Protein AF-A0A946JVB8-F1 (afdb_monomer_lite)

Radius of gyration: 14.45 Å; chains: 1; bounding box: 32×25×38 Å

Foldseek 3Di:
DPDDPWAAPDDPDWDDDPQQQDDPAGGDWAWDDKDWDDADPVGHRDQQTKMWTWTQGRVHDIDIDIDGNVVVVCNRPPD

Sequence (79 aa):
PANIITRSKYNILEPRQDYELTGQVPNVVFPSGIIVEDYNDDGFAKMDSNVKIYYGAADTCVGMAESTISELIGMAKND

Structure (mmCIF, N/CA/C/O backbone):
data_AF-A0A946JVB8-F1
#
_entry.id   AF-A0A946JVB8-F1
#
loop_
_atom_site.group_PDB
_atom_site.id
_atom_site.type_symbol
_atom_site.label_atom_id
_atom_site.label_alt_id
_atom_site.label_comp_id
_atom_site.label_asym_id
_atom_site.label_entity_id
_atom_site.label_seq_id
_atom_site.pdbx_PDB_ins_code
_atom_site.Cartn_x
_atom_site.Cartn_y
_atom_site.Cartn_z
_atom_site.occupancy
_atom_site.B_iso_or_equiv
_atom_site.auth_seq_id
_atom_site.auth_comp_id
_atom_site.auth_asym_id
_atom_site.auth_atom_id
_atom_site.pdbx_PDB_model_num
ATOM 1 N N . PRO A 1 1 ? -2.571 -9.539 -17.790 1.00 78.44 1 PRO A N 1
ATOM 2 C CA . PRO A 1 1 ? -1.681 -10.058 -16.721 1.00 78.44 1 PRO A CA 1
ATOM 3 C C . PRO A 1 1 ? -2.365 -11.135 -15.847 1.00 78.44 1 PRO A C 1
ATOM 5 O O . PRO A 1 1 ? -2.790 -10.846 -14.737 1.00 78.44 1 PRO A O 1
ATOM 8 N N . ALA A 1 2 ? -2.492 -12.370 -16.359 1.00 96.00 2 ALA A N 1
ATOM 9 C CA . ALA A 1 2 ? -3.114 -13.497 -15.635 1.00 96.00 2 ALA A CA 1
ATOM 10 C C . ALA A 1 2 ? -2.104 -14.540 -15.112 1.00 96.00 2 ALA A C 1
ATOM 12 O O . ALA A 1 2 ? -2.435 -15.335 -14.239 1.00 96.00 2 ALA A O 1
ATOM 13 N N . ASN A 1 3 ? -0.875 -14.537 -15.638 1.00 96.56 3 ASN A N 1
ATOM 14 C CA . ASN A 1 3 ? 0.203 -15.390 -15.149 1.00 96.56 3 ASN A CA 1
ATOM 15 C C . ASN A 1 3 ? 0.922 -14.694 -13.983 1.00 96.56 3 ASN A C 1
ATOM 17 O O . ASN A 1 3 ? 1.528 -13.640 -14.183 1.00 96.56 3 ASN A O 1
ATOM 21 N N . ILE A 1 4 ? 0.835 -15.264 -12.781 1.00 95.19 4 ILE A N 1
ATOM 22 C CA . ILE A 1 4 ? 1.451 -14.714 -11.567 1.00 95.19 4 ILE A CA 1
ATOM 23 C C . ILE A 1 4 ? 2.877 -15.257 -11.455 1.00 95.19 4 ILE A C 1
ATOM 25 O O . ILE A 1 4 ? 3.071 -16.459 -11.309 1.00 95.19 4 ILE A O 1
ATOM 29 N N . ILE A 1 5 ? 3.873 -14.368 -11.499 1.00 96.19 5 ILE A N 1
ATOM 30 C CA . ILE A 1 5 ? 5.290 -14.736 -11.334 1.00 96.19 5 ILE A CA 1
ATOM 31 C C . ILE A 1 5 ? 5.625 -14.943 -9.852 1.00 96.19 5 ILE A C 1
ATOM 33 O O . ILE A 1 5 ? 6.372 -15.851 -9.504 1.00 96.19 5 ILE A O 1
ATOM 37 N N . THR A 1 6 ? 5.097 -14.081 -8.980 1.00 96.06 6 THR A N 1
ATOM 38 C CA . THR A 1 6 ? 5.392 -14.085 -7.546 1.00 96.06 6 THR A CA 1
ATOM 39 C C . THR A 1 6 ? 4.299 -13.359 -6.751 1.00 96.06 6 THR A C 1
ATOM 41 O O . THR A 1 6 ? 3.531 -12.583 -7.328 1.00 96.06 6 THR A O 1
ATOM 44 N N . ARG A 1 7 ? 4.206 -13.630 -5.445 1.00 94.62 7 ARG A N 1
ATOM 45 C CA . ARG A 1 7 ? 3.243 -13.045 -4.500 1.00 94.62 7 ARG A CA 1
ATOM 46 C C . ARG A 1 7 ? 3.795 -13.218 -3.082 1.00 94.62 7 ARG A C 1
ATOM 48 O O . ARG A 1 7 ? 4.042 -14.357 -2.698 1.00 94.62 7 ARG A O 1
ATOM 55 N N . SER A 1 8 ? 3.897 -12.132 -2.307 1.00 95.12 8 SER A N 1
ATOM 56 C CA . SER A 1 8 ? 4.330 -12.225 -0.902 1.00 95.12 8 SER A CA 1
ATOM 57 C C . SER A 1 8 ? 3.370 -13.105 -0.097 1.00 95.12 8 SER A C 1
ATOM 59 O O . SER A 1 8 ? 2.146 -13.076 -0.295 1.00 95.12 8 SER A O 1
ATOM 61 N N . LYS A 1 9 ? 3.940 -13.884 0.823 1.00 94.12 9 LYS A N 1
ATOM 62 C CA . LYS A 1 9 ? 3.197 -14.678 1.802 1.00 94.12 9 LYS A CA 1
ATOM 63 C C . LYS A 1 9 ? 2.509 -13.804 2.856 1.00 94.12 9 LYS A C 1
ATOM 65 O O . LYS A 1 9 ? 1.465 -14.206 3.374 1.00 94.12 9 LYS A O 1
ATOM 70 N N . TYR A 1 10 ? 3.079 -12.642 3.170 1.00 94.38 10 TYR A N 1
ATOM 71 C CA . TYR A 1 10 ? 2.621 -11.760 4.238 1.00 94.38 10 TYR A CA 1
ATOM 72 C C . TYR A 1 10 ? 2.066 -10.442 3.684 1.00 94.38 10 TYR A C 1
ATOM 74 O O . TYR A 1 10 ? 2.215 -10.093 2.514 1.00 94.38 10 TYR A O 1
ATOM 82 N N . ASN A 1 11 ? 1.355 -9.718 4.536 1.00 94.50 11 ASN A N 1
ATOM 83 C CA . ASN A 1 11 ? 0.880 -8.371 4.263 1.00 94.50 11 ASN A CA 1
ATOM 84 C C . ASN A 1 11 ? 2.025 -7.354 4.380 1.00 94.50 11 ASN A C 1
ATOM 86 O O . ASN A 1 11 ? 2.836 -7.426 5.296 1.00 94.50 11 ASN A O 1
ATOM 90 N N . ILE A 1 12 ? 2.035 -6.363 3.483 1.00 93.94 12 ILE A N 1
ATOM 91 C CA . ILE A 1 12 ? 2.971 -5.225 3.552 1.00 93.94 12 ILE A CA 1
ATOM 92 C C . ILE A 1 12 ? 2.492 -4.129 4.518 1.00 93.94 12 ILE A C 1
ATOM 94 O O . ILE A 1 12 ? 3.286 -3.320 4.985 1.00 93.94 12 ILE A O 1
ATOM 98 N N . LEU A 1 13 ? 1.186 -4.102 4.812 1.00 95.88 13 LEU A N 1
ATOM 99 C CA . LEU A 1 13 ? 0.542 -3.175 5.741 1.00 95.88 13 LEU A CA 1
ATOM 100 C C . LEU A 1 13 ? -0.635 -3.881 6.431 1.00 95.88 13 LEU A C 1
ATOM 102 O O . LEU A 1 13 ? -1.354 -4.658 5.804 1.00 95.88 13 LEU A O 1
ATOM 106 N N . GLU A 1 14 ? -0.823 -3.621 7.721 1.00 97.69 14 GLU A N 1
ATOM 107 C CA . GLU A 1 14 ? -1.981 -4.035 8.526 1.00 97.69 14 GLU A CA 1
ATOM 108 C C . GLU A 1 14 ? -2.331 -2.939 9.535 1.00 97.69 14 GLU A C 1
ATOM 110 O O . GLU A 1 14 ? -1.445 -2.159 9.890 1.00 97.69 14 GLU A O 1
ATOM 115 N N . PRO A 1 15 ? -3.581 -2.897 10.030 1.00 98.50 15 PRO A N 1
ATOM 116 C CA . PRO A 1 15 ? -3.989 -1.946 11.054 1.00 98.50 15 PRO A CA 1
ATOM 117 C C . PRO A 1 15 ? -3.161 -2.109 12.333 1.00 98.50 15 PRO A C 1
ATOM 119 O O . PRO A 1 15 ? -3.123 -3.187 12.929 1.00 98.50 15 PRO A O 1
ATOM 122 N N . ARG A 1 16 ? -2.510 -1.032 12.767 1.00 98.25 16 ARG A N 1
ATOM 123 C CA . ARG A 1 16 ? -1.724 -0.966 14.009 1.00 98.25 16 ARG A CA 1
ATOM 124 C C . ARG A 1 16 ? -1.918 0.342 14.764 1.00 98.25 16 ARG A C 1
ATOM 126 O O . ARG A 1 16 ? -1.803 0.348 15.984 1.00 98.25 16 ARG A O 1
ATOM 133 N N . GLN A 1 17 ? -2.163 1.439 14.057 1.00 98.38 17 GLN A N 1
ATOM 134 C CA . GLN A 1 17 ? -2.348 2.758 14.655 1.00 98.38 17 GLN A CA 1
ATOM 135 C C . GLN A 1 17 ? -3.804 2.975 15.074 1.00 98.38 17 GLN A C 1
ATOM 137 O O . GLN A 1 17 ? -4.720 2.416 14.473 1.00 98.38 17 GLN A O 1
ATOM 142 N N . ASP A 1 18 ? -4.039 3.846 16.058 1.00 98.56 18 ASP A N 1
ATOM 143 C CA . ASP A 1 18 ? -5.389 4.116 16.580 1.00 98.56 18 ASP A CA 1
ATOM 144 C C . ASP A 1 18 ? -6.385 4.517 15.482 1.00 98.56 18 ASP A C 1
ATOM 146 O O . ASP A 1 18 ? -7.530 4.069 15.489 1.00 98.56 18 ASP A O 1
ATOM 150 N N . TYR A 1 19 ? -5.931 5.303 14.500 1.00 98.31 19 TYR A N 1
ATOM 151 C CA . TYR A 1 19 ? -6.742 5.753 13.365 1.00 98.31 19 TYR A CA 1
ATOM 152 C C . TYR A 1 19 ? -7.032 4.654 12.321 1.00 98.31 19 TYR A C 1
ATOM 154 O O . TYR A 1 19 ? -7.838 4.863 11.422 1.00 98.31 19 TYR A O 1
ATOM 162 N N . GLU A 1 20 ? -6.388 3.490 12.425 1.00 98.81 20 GLU A N 1
ATOM 163 C CA . GLU A 1 20 ? -6.629 2.295 11.597 1.00 98.81 20 GLU A CA 1
ATOM 164 C C . GLU A 1 20 ? -7.462 1.255 12.357 1.00 98.81 20 GLU A C 1
ATOM 166 O O . GLU A 1 20 ? -8.245 0.505 11.768 1.00 98.81 20 GLU A O 1
ATOM 171 N N . LEU A 1 21 ? -7.288 1.208 13.680 1.00 98.81 21 LEU A N 1
ATOM 172 C CA . LEU A 1 21 ? -7.983 0.296 14.582 1.00 98.81 21 LEU A CA 1
ATOM 173 C C . LEU A 1 21 ? -9.380 0.804 14.953 1.00 98.81 21 LEU A C 1
ATOM 175 O O . LEU A 1 21 ? -10.263 -0.010 15.204 1.00 98.81 21 LEU A O 1
ATOM 179 N N . THR A 1 22 ? -9.607 2.121 14.955 1.00 98.69 22 THR A N 1
ATOM 180 C CA . THR A 1 22 ? -10.873 2.740 15.373 1.00 98.69 22 THR A CA 1
ATOM 181 C C . THR A 1 22 ? -11.387 3.733 14.334 1.00 98.69 22 THR A C 1
ATOM 183 O O . THR A 1 22 ? -10.653 4.603 13.876 1.00 98.69 22 THR A O 1
ATOM 186 N N . GLY A 1 23 ? -12.676 3.636 14.000 1.00 98.25 23 GLY A N 1
ATOM 187 C CA . GLY A 1 23 ? -13.336 4.496 13.019 1.00 98.25 23 GLY A CA 1
ATOM 188 C C . GLY A 1 23 ? -14.728 3.987 12.643 1.00 98.25 23 GLY A C 1
ATOM 189 O O . GLY A 1 23 ? -15.304 3.172 13.365 1.00 98.25 23 GLY A O 1
ATOM 190 N N . GLN A 1 24 ? -15.261 4.448 11.507 1.00 98.69 24 GLN A N 1
ATOM 191 C CA . GLN A 1 24 ? -16.522 3.969 10.933 1.00 98.69 24 GLN A CA 1
ATOM 192 C C . GLN A 1 24 ? -16.503 2.450 10.709 1.00 98.69 24 GLN A C 1
ATOM 194 O O . GLN A 1 24 ? -17.495 1.779 10.992 1.00 98.69 24 GLN A O 1
ATOM 199 N N . VAL A 1 25 ? -15.369 1.908 10.250 1.00 98.69 25 VAL A N 1
ATOM 200 C CA . VAL A 1 25 ? -15.129 0.464 10.146 1.00 98.69 25 VAL A CA 1
ATOM 201 C C . VAL A 1 25 ? -13.786 0.135 10.813 1.00 98.69 25 VAL A C 1
ATOM 203 O O . VAL A 1 25 ? -12.743 0.395 10.223 1.00 98.69 25 VAL A O 1
ATOM 206 N N . PRO A 1 26 ? -13.778 -0.408 12.045 1.00 98.56 26 PRO A N 1
ATOM 207 C CA . PRO A 1 26 ? -12.555 -0.760 12.775 1.00 98.56 26 PRO A CA 1
ATOM 208 C C . PRO A 1 26 ? -11.657 -1.766 12.044 1.00 98.56 26 PRO A C 1
ATOM 210 O O . PRO A 1 26 ? -12.153 -2.659 11.357 1.00 98.56 26 PRO A O 1
ATOM 213 N N . ASN A 1 27 ? -10.347 -1.696 12.301 1.00 98.56 27 ASN A N 1
ATOM 214 C CA . ASN A 1 27 ? -9.325 -2.616 11.782 1.00 98.56 27 ASN A CA 1
ATOM 215 C C . ASN A 1 27 ? -9.240 -2.647 10.247 1.00 98.56 27 ASN A C 1
ATOM 217 O O . ASN A 1 27 ? -9.185 -3.721 9.642 1.00 98.56 27 ASN A O 1
ATOM 221 N N . VAL A 1 28 ? -9.203 -1.474 9.612 1.00 98.62 28 VAL A N 1
ATOM 222 C CA . VAL A 1 28 ? -9.093 -1.362 8.151 1.00 98.62 28 VAL A CA 1
ATOM 223 C C . VAL A 1 28 ? -7.871 -0.545 7.759 1.00 98.62 28 VAL A C 1
ATOM 225 O O . VAL A 1 28 ? -7.697 0.589 8.203 1.00 98.62 28 VAL A O 1
ATOM 228 N N . VAL A 1 29 ? -7.082 -1.120 6.850 1.00 98.62 29 VAL A N 1
ATOM 229 C CA . VAL A 1 29 ? -6.184 -0.400 5.944 1.00 98.62 29 VAL A CA 1
ATOM 230 C C . VAL A 1 29 ? -6.528 -0.834 4.520 1.00 98.62 29 VAL A C 1
ATOM 232 O O . VAL A 1 29 ? -6.538 -2.027 4.216 1.00 98.62 29 VAL A O 1
ATOM 235 N N . PHE A 1 30 ? -6.868 0.114 3.649 1.00 98.50 30 PHE A N 1
ATOM 236 C CA . PHE A 1 30 ? -7.302 -0.180 2.281 1.00 98.50 30 PHE A CA 1
ATOM 237 C C . PHE A 1 30 ? -6.526 0.673 1.267 1.00 98.50 30 PHE A C 1
ATOM 239 O O . PHE A 1 30 ? -6.807 1.868 1.155 1.00 98.50 30 PHE A O 1
ATOM 246 N N . PRO A 1 31 ? -5.547 0.117 0.529 1.00 97.75 31 PRO A N 1
ATOM 247 C CA . PRO A 1 31 ? -4.746 0.892 -0.417 1.00 97.75 31 PRO A CA 1
ATOM 248 C C . PRO A 1 31 ? -5.611 1.415 -1.572 1.00 97.75 31 PRO A C 1
ATOM 250 O O . PRO A 1 31 ? -6.357 0.657 -2.190 1.00 97.75 31 PRO A O 1
ATOM 253 N N . SER A 1 32 ? -5.501 2.710 -1.870 1.00 97.00 32 SER A N 1
ATOM 254 C CA . SER A 1 32 ? -6.350 3.409 -2.847 1.00 97.00 32 SER A CA 1
ATOM 255 C C . SER A 1 32 ? -5.568 4.144 -3.937 1.00 97.00 32 SER A C 1
ATOM 257 O O . SER A 1 32 ? -6.120 4.415 -5.003 1.00 97.00 32 SER A O 1
ATOM 259 N N . GLY A 1 33 ? -4.284 4.434 -3.720 1.00 97.75 33 GLY A N 1
ATOM 260 C CA . GLY A 1 33 ? -3.441 5.072 -4.724 1.00 97.75 33 GLY A CA 1
ATOM 261 C C . GLY A 1 33 ? -1.959 4.983 -4.395 1.00 97.75 33 GLY A C 1
ATOM 262 O O . GLY A 1 33 ? -1.572 4.768 -3.249 1.00 97.75 33 GLY A O 1
ATOM 263 N N . ILE A 1 34 ? -1.125 5.165 -5.414 1.00 97.75 34 ILE A N 1
ATOM 264 C CA . ILE A 1 34 ? 0.327 5.228 -5.274 1.00 97.75 34 ILE A CA 1
ATOM 265 C C . ILE A 1 34 ? 0.868 6.374 -6.127 1.00 97.75 34 ILE A C 1
ATOM 267 O O . ILE A 1 34 ? 0.454 6.547 -7.274 1.00 97.75 34 ILE A O 1
ATOM 271 N N . ILE A 1 35 ? 1.784 7.154 -5.562 1.00 98.38 35 ILE A N 1
ATOM 272 C CA . ILE A 1 35 ? 2.583 8.138 -6.292 1.00 98.38 35 ILE A CA 1
ATOM 273 C C . ILE A 1 35 ? 4.011 7.611 -6.343 1.00 98.38 35 ILE A C 1
ATOM 275 O O . ILE A 1 35 ? 4.595 7.329 -5.300 1.00 98.38 35 ILE A O 1
ATOM 279 N N . VAL A 1 36 ? 4.552 7.484 -7.550 1.00 98.38 36 VAL A N 1
ATOM 280 C CA . VAL A 1 36 ? 5.958 7.144 -7.802 1.00 98.38 36 VAL A CA 1
ATOM 281 C C . VAL A 1 36 ? 6.697 8.433 -8.132 1.00 98.38 36 VAL A C 1
ATOM 283 O O . VAL A 1 36 ? 6.221 9.210 -8.962 1.00 98.38 36 VAL A O 1
ATOM 286 N N . GLU A 1 37 ? 7.835 8.666 -7.484 1.00 98.12 37 GLU A N 1
ATOM 287 C CA . GLU A 1 37 ? 8.569 9.928 -7.627 1.00 98.12 37 GLU A CA 1
ATOM 288 C C . GLU A 1 37 ? 9.475 9.977 -8.865 1.00 98.12 37 GLU A C 1
ATOM 290 O O . GLU A 1 37 ? 9.752 11.064 -9.366 1.00 98.12 37 GLU A O 1
ATOM 295 N N . ASP A 1 38 ? 9.926 8.827 -9.378 1.00 98.31 38 ASP A N 1
ATOM 296 C CA . ASP A 1 38 ? 10.924 8.766 -10.449 1.00 98.31 38 ASP A CA 1
ATOM 297 C C . ASP A 1 38 ? 10.691 7.598 -11.424 1.00 98.31 38 ASP A C 1
ATOM 299 O O . ASP A 1 38 ? 10.416 6.459 -11.032 1.00 98.31 38 ASP A O 1
ATOM 303 N N . TYR A 1 39 ? 10.846 7.893 -12.712 1.00 98.31 39 TYR A N 1
ATOM 304 C CA . TYR A 1 39 ? 10.637 6.984 -13.831 1.00 98.31 39 TYR A CA 1
ATOM 305 C C . TYR A 1 39 ? 11.863 6.989 -14.749 1.00 98.31 39 TYR A C 1
ATOM 307 O O . TYR A 1 39 ? 12.554 7.996 -14.892 1.00 98.31 39 TYR A O 1
ATOM 315 N N . ASN A 1 40 ? 12.155 5.852 -15.375 1.00 97.31 40 ASN A N 1
ATOM 316 C CA . ASN A 1 40 ? 13.149 5.777 -16.442 1.00 97.31 40 ASN A CA 1
ATOM 317 C C . ASN A 1 40 ? 12.580 6.298 -17.777 1.00 97.31 40 ASN A C 1
ATOM 319 O O . ASN A 1 40 ? 11.382 6.560 -17.896 1.00 97.31 40 ASN A O 1
ATOM 323 N N . ASP A 1 41 ? 13.443 6.419 -18.787 1.00 97.75 41 ASP A N 1
ATOM 324 C CA . ASP A 1 41 ? 13.079 6.958 -20.109 1.00 97.75 41 ASP A CA 1
ATOM 325 C C . ASP A 1 41 ? 12.009 6.119 -20.834 1.00 97.75 41 ASP A C 1
ATOM 327 O O . ASP A 1 41 ? 11.279 6.634 -21.681 1.00 97.75 41 ASP A O 1
ATOM 331 N N . ASP A 1 42 ? 11.868 4.844 -20.460 1.00 97.19 42 ASP A N 1
ATOM 332 C CA . ASP A 1 42 ? 10.8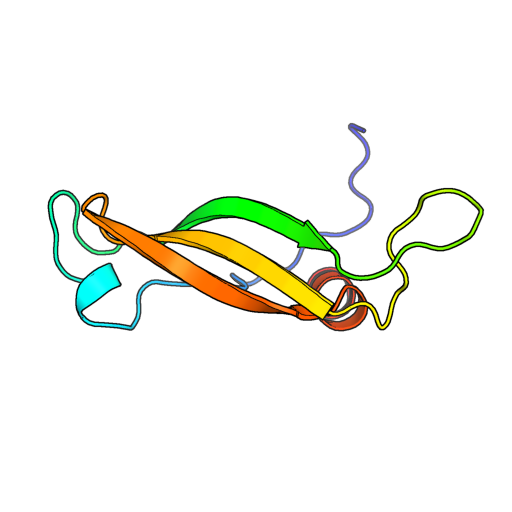52 3.925 -20.981 1.00 97.19 42 ASP A CA 1
ATOM 333 C C . ASP A 1 42 ? 9.489 4.066 -20.266 1.00 97.19 42 ASP A C 1
ATOM 335 O O . ASP A 1 42 ? 8.529 3.370 -20.602 1.00 97.19 42 ASP A O 1
ATOM 339 N N . GLY A 1 43 ? 9.383 4.956 -19.272 1.00 96.75 43 GLY A N 1
ATOM 340 C CA . GLY A 1 43 ? 8.157 5.224 -18.518 1.00 96.75 43 GLY A CA 1
ATOM 341 C C . GLY A 1 43 ? 7.870 4.239 -17.380 1.00 96.75 43 GLY A C 1
ATOM 342 O O . GLY A 1 43 ? 6.751 4.214 -16.864 1.00 96.75 43 GLY A O 1
ATOM 343 N N . PHE A 1 44 ? 8.848 3.433 -16.958 1.00 97.00 44 PHE A N 1
ATOM 344 C CA . PHE A 1 44 ? 8.723 2.537 -15.805 1.00 97.00 44 PHE A CA 1
ATOM 345 C C . PHE A 1 44 ? 9.296 3.173 -14.541 1.00 97.00 44 PHE A C 1
ATOM 347 O O . PHE A 1 44 ? 10.303 3.874 -14.590 1.00 97.00 44 PHE A O 1
ATOM 354 N N . ALA A 1 45 ? 8.681 2.887 -13.393 1.00 97.81 45 ALA A N 1
ATOM 355 C CA . ALA A 1 45 ? 9.197 3.308 -12.095 1.00 97.81 45 ALA A CA 1
ATOM 356 C C . ALA A 1 45 ? 10.632 2.792 -11.888 1.00 97.81 45 ALA A C 1
ATOM 358 O O . ALA A 1 45 ? 10.899 1.604 -12.107 1.00 97.81 45 ALA A O 1
ATOM 359 N N . LYS A 1 46 ? 11.555 3.659 -11.458 1.00 98.38 46 LYS A N 1
ATOM 360 C CA . LYS A 1 46 ? 12.912 3.210 -11.110 1.00 98.38 46 LYS A CA 1
ATOM 361 C C . LYS A 1 46 ? 12.870 2.331 -9.859 1.00 98.38 46 LYS A C 1
ATOM 363 O O . LYS A 1 46 ? 12.032 2.524 -8.982 1.00 98.38 46 LYS A O 1
ATOM 368 N N . MET A 1 47 ? 13.783 1.366 -9.760 1.00 97.19 47 MET A N 1
ATOM 369 C CA . MET A 1 47 ? 13.815 0.421 -8.633 1.00 97.19 47 MET A CA 1
ATOM 370 C C . MET A 1 47 ? 14.063 1.114 -7.287 1.00 97.19 47 MET A C 1
ATOM 372 O O . MET A 1 47 ? 13.491 0.721 -6.275 1.00 97.19 47 MET A O 1
ATOM 376 N N . ASP A 1 48 ? 14.892 2.149 -7.283 1.00 97.44 48 ASP A N 1
ATOM 377 C CA . ASP A 1 48 ? 15.211 2.999 -6.137 1.00 97.44 48 ASP A CA 1
ATOM 378 C C . ASP A 1 48 ? 14.232 4.170 -5.961 1.00 97.44 48 ASP A C 1
ATOM 380 O O . ASP A 1 48 ? 14.405 4.978 -5.053 1.00 97.44 48 ASP A O 1
ATOM 384 N N . SER A 1 49 ? 13.193 4.269 -6.800 1.00 98.31 49 SER A N 1
ATOM 385 C CA . SER A 1 49 ? 12.195 5.326 -6.672 1.00 98.31 49 SER A CA 1
ATOM 386 C C . SER A 1 49 ? 11.420 5.178 -5.367 1.00 98.31 49 SER A C 1
ATOM 388 O O . SER A 1 49 ? 10.868 4.107 -5.081 1.00 98.31 49 SER A O 1
ATOM 390 N N . ASN A 1 50 ? 11.343 6.274 -4.612 1.00 98.44 50 ASN A N 1
ATOM 391 C CA . ASN A 1 50 ? 10.424 6.392 -3.493 1.00 98.44 50 ASN A CA 1
ATOM 392 C C . ASN A 1 50 ? 8.985 6.361 -3.999 1.00 98.44 50 ASN A C 1
ATOM 394 O O . ASN A 1 50 ? 8.643 6.929 -5.044 1.00 98.44 50 ASN A O 1
ATOM 398 N N . VAL A 1 51 ? 8.129 5.730 -3.206 1.00 98.38 51 VAL A N 1
ATOM 399 C CA . VAL A 1 51 ? 6.699 5.683 -3.455 1.00 98.38 51 VAL A CA 1
ATOM 400 C C . VAL A 1 51 ? 5.916 6.096 -2.222 1.00 98.38 51 VAL A C 1
ATOM 402 O O . VAL A 1 51 ? 6.255 5.723 -1.101 1.00 98.38 51 VAL A O 1
ATOM 405 N N . LYS A 1 52 ? 4.832 6.835 -2.453 1.00 98.62 52 LYS A N 1
ATOM 406 C CA . LYS A 1 52 ? 3.845 7.210 -1.437 1.00 98.62 52 LYS A CA 1
ATOM 407 C C . LYS A 1 52 ? 2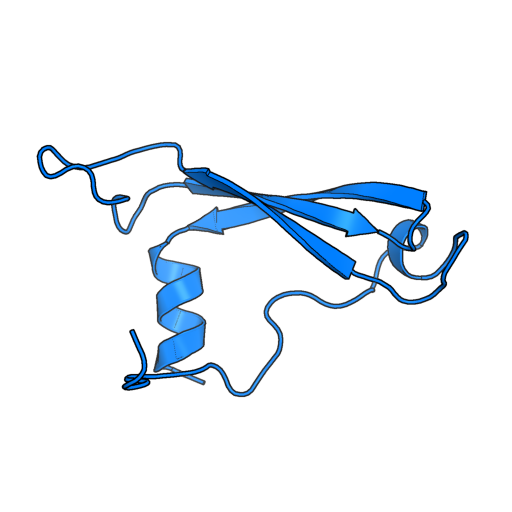.564 6.442 -1.699 1.00 98.62 52 LYS A C 1
ATOM 409 O O . LYS A 1 52 ? 1.916 6.657 -2.724 1.00 98.62 52 LYS A O 1
ATOM 414 N N . ILE A 1 53 ? 2.215 5.536 -0.795 1.00 98.44 53 ILE A N 1
ATOM 415 C CA . ILE A 1 53 ? 1.028 4.687 -0.877 1.00 98.44 53 ILE A CA 1
ATOM 416 C C . ILE A 1 53 ? -0.054 5.313 -0.007 1.00 98.44 53 ILE A C 1
ATOM 418 O O . ILE A 1 53 ? 0.069 5.363 1.215 1.00 98.44 53 ILE A O 1
ATOM 422 N N . TYR A 1 54 ? -1.123 5.776 -0.641 1.00 98.62 54 TYR A N 1
ATOM 423 C CA . TYR A 1 54 ? -2.299 6.292 0.043 1.00 98.62 54 TYR A CA 1
ATOM 424 C C . TYR A 1 54 ? -3.269 5.152 0.324 1.00 98.62 54 TYR A C 1
ATOM 426 O O . TYR A 1 54 ? -3.524 4.305 -0.539 1.00 98.62 54 TYR A O 1
ATOM 434 N N . TYR A 1 55 ? -3.822 5.141 1.531 1.00 98.75 55 TYR A N 1
ATOM 435 C CA . TYR A 1 55 ? -4.773 4.127 1.962 1.00 98.75 55 TYR A CA 1
ATOM 436 C C . TYR A 1 55 ? -5.877 4.734 2.824 1.00 98.75 55 TYR A C 1
ATOM 438 O O . TYR A 1 55 ? -5.669 5.718 3.530 1.00 98.75 55 TYR A O 1
ATOM 446 N N . GLY A 1 56 ? -7.072 4.155 2.759 1.00 98.75 56 GLY A N 1
ATOM 447 C CA . GLY A 1 56 ? -8.135 4.434 3.717 1.00 98.75 56 GLY A CA 1
ATOM 448 C C . GLY A 1 56 ? -7.835 3.741 5.041 1.00 98.75 56 GLY A C 1
ATOM 449 O O . GLY A 1 56 ? -7.506 2.555 5.044 1.00 98.75 56 GLY A O 1
ATOM 450 N N . ALA A 1 57 ? -7.951 4.472 6.145 1.00 98.75 57 ALA A N 1
ATOM 451 C CA . ALA A 1 57 ? -7.779 3.954 7.493 1.00 98.75 57 ALA A CA 1
ATOM 452 C C . ALA A 1 57 ? -9.112 4.005 8.249 1.00 98.75 57 ALA A C 1
ATOM 454 O O . ALA A 1 57 ? -9.769 5.051 8.311 1.00 98.75 57 ALA A O 1
ATOM 455 N N . ALA A 1 58 ? -9.524 2.842 8.755 1.00 98.62 58 ALA A N 1
ATOM 456 C CA . ALA A 1 58 ? -10.777 2.615 9.473 1.00 98.62 58 ALA A CA 1
ATOM 457 C C . ALA A 1 58 ? -12.052 3.176 8.792 1.00 98.62 58 ALA A C 1
ATOM 459 O O . ALA A 1 58 ? -12.974 3.633 9.475 1.00 98.62 58 ALA A O 1
ATOM 460 N N . ASP A 1 59 ? -12.084 3.235 7.453 1.00 98.44 59 ASP A N 1
ATOM 461 C CA . ASP A 1 59 ? -13.102 3.938 6.646 1.00 98.44 59 ASP A CA 1
ATOM 462 C C . ASP A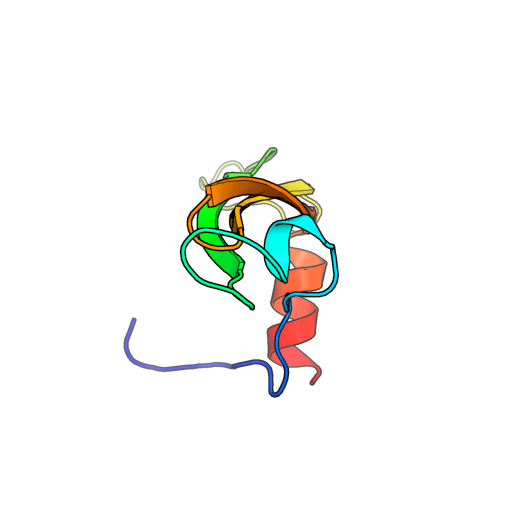 1 59 ? -13.413 5.368 7.138 1.00 98.44 59 ASP A C 1
ATOM 464 O O . ASP A 1 59 ? -14.543 5.847 7.058 1.00 98.44 59 ASP A O 1
ATOM 468 N N . THR A 1 60 ? -12.409 6.052 7.694 1.00 98.56 60 THR A N 1
ATOM 469 C CA . THR A 1 60 ? -12.589 7.329 8.403 1.00 98.56 60 THR A CA 1
ATOM 470 C C . THR A 1 60 ? -11.648 8.411 7.901 1.00 98.56 60 THR A C 1
ATOM 472 O O . THR A 1 60 ? -12.058 9.560 7.735 1.00 98.56 60 THR A O 1
ATOM 475 N N . CYS A 1 61 ? -10.388 8.071 7.647 1.00 98.44 61 CYS A N 1
ATOM 476 C CA . CYS A 1 61 ? -9.394 9.025 7.175 1.00 98.44 61 CYS A CA 1
ATO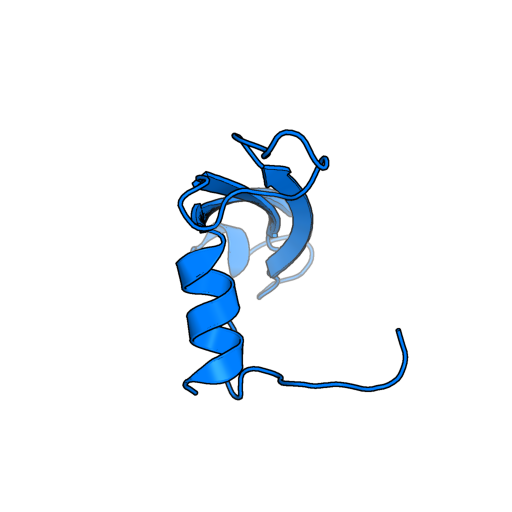M 477 C C . CYS A 1 61 ? -8.497 8.418 6.094 1.00 98.44 61 CYS A C 1
ATOM 479 O O . CYS A 1 61 ? -8.597 7.239 5.753 1.00 98.44 61 CYS A O 1
ATOM 481 N N . VAL A 1 62 ? -7.636 9.260 5.526 1.00 98.62 62 VAL A N 1
ATOM 482 C CA . VAL A 1 62 ? -6.615 8.852 4.561 1.00 98.62 62 VAL A CA 1
ATOM 483 C C . VAL A 1 62 ? -5.267 8.827 5.274 1.00 98.62 62 VAL A C 1
ATOM 485 O O . VAL A 1 62 ? -4.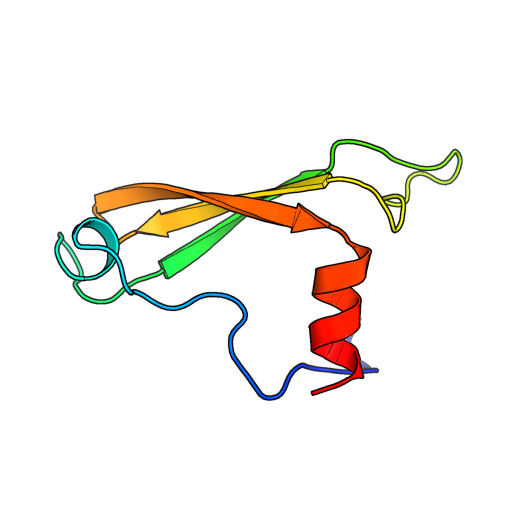833 9.849 5.805 1.00 98.62 62 VAL A O 1
ATOM 488 N N . GLY A 1 63 ? -4.618 7.666 5.268 1.00 98.31 63 GLY A N 1
ATOM 489 C CA . GLY A 1 63 ? -3.227 7.481 5.661 1.00 98.31 63 GLY A CA 1
ATOM 490 C C . GLY A 1 63 ? -2.293 7.491 4.451 1.00 98.31 63 GLY A C 1
ATOM 491 O O . GLY A 1 63 ? -2.723 7.359 3.300 1.00 98.31 63 GLY A O 1
ATOM 492 N N . MET A 1 64 ? -0.998 7.652 4.716 1.00 98.19 64 MET A N 1
ATOM 493 C CA . MET A 1 64 ? 0.057 7.597 3.707 1.00 98.19 64 MET A CA 1
ATOM 494 C C . MET A 1 64 ? 1.268 6.858 4.282 1.00 98.19 64 MET A C 1
ATOM 496 O O . MET A 1 64 ? 1.741 7.200 5.364 1.00 98.19 64 MET A O 1
ATOM 500 N N . ALA A 1 65 ? 1.727 5.834 3.564 1.00 98.19 65 ALA A N 1
ATOM 501 C CA . ALA A 1 65 ? 2.929 5.066 3.871 1.00 98.19 65 ALA A CA 1
ATOM 502 C C . ALA A 1 65 ? 3.993 5.286 2.786 1.00 98.19 65 ALA A C 1
ATOM 504 O O . ALA A 1 65 ? 3.656 5.503 1.620 1.00 98.19 65 ALA A O 1
ATOM 505 N N . GLU A 1 66 ? 5.267 5.191 3.160 1.00 98.19 66 GLU A N 1
ATOM 506 C CA . GLU A 1 66 ? 6.408 5.359 2.253 1.00 98.19 66 GLU A CA 1
ATOM 507 C C . GLU A 1 66 ? 7.203 4.054 2.126 1.00 98.19 66 GLU A C 1
ATOM 509 O O . GLU A 1 66 ? 7.313 3.288 3.083 1.00 98.19 66 GLU A O 1
ATOM 514 N N . SER A 1 67 ? 7.735 3.792 0.933 1.00 98.00 67 SER A N 1
ATOM 515 C CA . SER A 1 67 ? 8.640 2.671 0.633 1.00 98.00 67 SER A CA 1
ATOM 516 C C . SER A 1 67 ? 9.387 2.959 -0.678 1.00 98.00 67 SER A C 1
ATOM 518 O O . SER A 1 67 ? 9.276 4.055 -1.230 1.00 98.00 67 SER A O 1
ATOM 520 N N . THR A 1 68 ? 10.105 1.974 -1.219 1.00 98.25 68 THR A N 1
ATOM 521 C CA . THR A 1 68 ? 10.651 1.993 -2.583 1.00 98.25 68 THR A CA 1
ATOM 522 C C . THR A 1 68 ? 10.108 0.842 -3.432 1.00 98.25 68 THR A C 1
ATOM 524 O O . THR A 1 68 ? 9.664 -0.188 -2.918 1.00 98.25 68 THR A O 1
ATOM 527 N N . ILE A 1 69 ? 10.191 0.967 -4.760 1.00 97.81 69 ILE A N 1
ATOM 528 C CA . ILE A 1 69 ? 9.823 -0.126 -5.682 1.00 97.81 69 ILE A CA 1
ATOM 529 C C . ILE A 1 69 ? 10.626 -1.404 -5.385 1.00 97.81 69 ILE A C 1
ATOM 531 O O . ILE A 1 69 ? 10.081 -2.510 -5.433 1.00 97.81 69 ILE A O 1
ATOM 535 N N . SER A 1 70 ? 11.911 -1.263 -5.052 1.00 97.31 70 SER A N 1
ATOM 536 C CA . SER A 1 70 ? 12.792 -2.384 -4.723 1.00 97.31 70 SER A CA 1
ATOM 537 C C . SER A 1 70 ? 12.360 -3.155 -3.484 1.00 97.31 70 SER A C 1
ATOM 539 O O . SER A 1 70 ? 12.366 -4.385 -3.519 1.00 97.31 70 SER A O 1
ATOM 541 N N . GLU A 1 71 ? 11.922 -2.466 -2.433 1.00 97.00 71 GLU A N 1
ATOM 542 C CA . GLU A 1 71 ? 11.423 -3.097 -1.211 1.00 97.00 71 GLU A CA 1
ATOM 543 C C . GLU A 1 71 ? 10.125 -3.859 -1.480 1.00 97.00 71 GLU A C 1
ATOM 545 O O . GLU A 1 71 ? 10.032 -5.037 -1.140 1.00 97.00 71 GLU A O 1
ATOM 550 N N . LEU A 1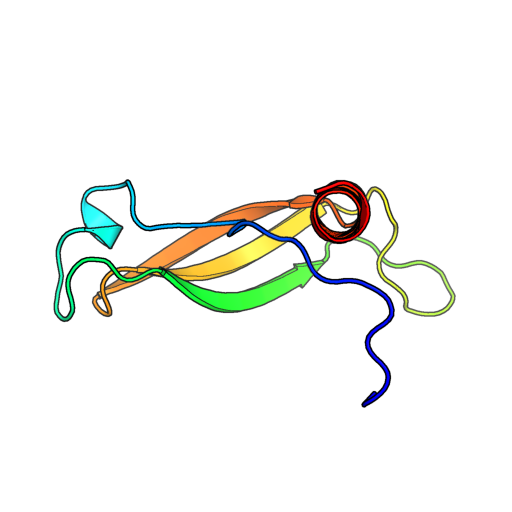 72 ? 9.160 -3.240 -2.174 1.00 96.19 72 LEU A N 1
ATOM 551 C CA . LEU A 1 72 ? 7.875 -3.872 -2.497 1.00 96.19 72 LEU A CA 1
ATOM 552 C C . LEU A 1 72 ? 8.043 -5.128 -3.366 1.00 96.19 72 LEU A C 1
ATOM 554 O O . LEU A 1 72 ? 7.428 -6.166 -3.108 1.00 96.19 72 LEU A O 1
ATOM 558 N N . ILE A 1 73 ? 8.899 -5.063 -4.391 1.00 96.12 73 ILE A N 1
ATOM 559 C CA . ILE A 1 73 ? 9.221 -6.230 -5.227 1.00 96.12 73 ILE A CA 1
ATOM 560 C C . ILE A 1 73 ? 10.018 -7.266 -4.425 1.00 96.12 73 ILE A C 1
ATOM 562 O O . ILE A 1 73 ? 9.820 -8.468 -4.617 1.00 96.12 73 ILE A O 1
ATOM 566 N N . GLY A 1 74 ? 10.910 -6.818 -3.540 1.00 95.75 74 GLY A N 1
ATOM 567 C CA . GLY A 1 74 ? 11.682 -7.667 -2.638 1.00 95.75 74 GLY A CA 1
ATOM 568 C C . GLY A 1 74 ? 10.786 -8.506 -1.732 1.00 95.75 74 GLY A C 1
ATOM 569 O O . GLY A 1 74 ? 10.939 -9.723 -1.713 1.00 95.75 74 GLY A O 1
ATOM 570 N N . MET A 1 75 ? 9.804 -7.883 -1.074 1.00 94.38 75 MET A N 1
ATOM 571 C CA . MET A 1 75 ? 8.796 -8.569 -0.252 1.00 94.38 75 MET A CA 1
ATOM 572 C C . MET A 1 75 ? 7.986 -9.576 -1.074 1.00 94.38 75 MET A C 1
ATOM 574 O O . MET A 1 75 ? 7.710 -10.682 -0.629 1.00 94.38 75 MET A O 1
ATOM 578 N N . ALA A 1 76 ? 7.635 -9.239 -2.319 1.00 94.69 76 ALA A N 1
ATOM 579 C CA . ALA A 1 76 ? 6.911 -10.176 -3.171 1.00 94.69 76 ALA A CA 1
ATOM 580 C C . ALA A 1 76 ? 7.733 -11.433 -3.505 1.00 94.69 76 ALA A C 1
ATOM 582 O O . ALA A 1 76 ? 7.153 -12.512 -3.562 1.00 94.69 76 ALA A O 1
ATOM 583 N N . LYS A 1 77 ? 9.049 -11.287 -3.728 1.00 92.69 77 LYS A N 1
ATOM 584 C CA . LYS A 1 77 ? 9.947 -12.356 -4.200 1.00 92.69 77 LYS A CA 1
ATOM 585 C C . LYS A 1 77 ? 10.593 -13.201 -3.102 1.00 92.69 77 LYS A C 1
ATOM 587 O O . LYS A 1 77 ? 10.903 -14.358 -3.374 1.00 92.69 77 LYS A O 1
ATOM 592 N N . ASN A 1 78 ? 10.885 -12.609 -1.946 1.00 80.62 78 ASN A N 1
ATOM 593 C CA . ASN A 1 78 ? 11.800 -13.178 -0.950 1.00 80.62 78 ASN A CA 1
ATOM 594 C C . ASN A 1 78 ? 11.103 -13.705 0.317 1.00 80.62 78 ASN A C 1
ATOM 596 O O . ASN A 1 78 ? 11.800 -14.204 1.202 1.00 80.62 78 ASN A O 1
ATOM 600 N N . ASP A 1 79 ? 9.772 -13.606 0.390 1.00 58.06 79 ASP A N 1
ATOM 601 C CA . ASP A 1 79 ? 8.944 -14.117 1.495 1.00 58.06 79 ASP A CA 1
ATOM 602 C C . ASP A 1 79 ? 8.369 -15.520 1.237 1.00 58.06 79 ASP A C 1
ATOM 604 O O . ASP A 1 79 ? 7.939 -15.797 0.091 1.00 58.06 79 ASP A O 1
#

pLDDT: mean 96.5, std 5.38, range [58.06, 98.81]

Secondary structure (DSSP, 8-state):
--S-----SS-S----SHHHHSSSSSS-EEEEEEEES-B-TTSPBPTT-EEEEEEEETTTEEEEEEEEHHHHHHHHHH-